Protein AF-A0A0J9VWM2-F1 (afdb_monomer_lite)

Foldseek 3Di:
DDDDDDDDPPPPPVVVVVVVVCCVVVDDDPDPVCVPDPPPPDPPPVPPPPDWDKDKDWDQDQFKIWIWIDIPVGRVDIGTQQDDVVCPPGGHSIDTPDDDD

Organism: Fusarium oxysporum f. sp. lycopersici (strain 4287 / CBS 123668 / FGSC 9935 / NRRL 34936) (NCBI:txid426428)

Secondary structure (DSSP, 8-state):
-------------HHHHHHHHHHHHH--PPPTTTTSS--------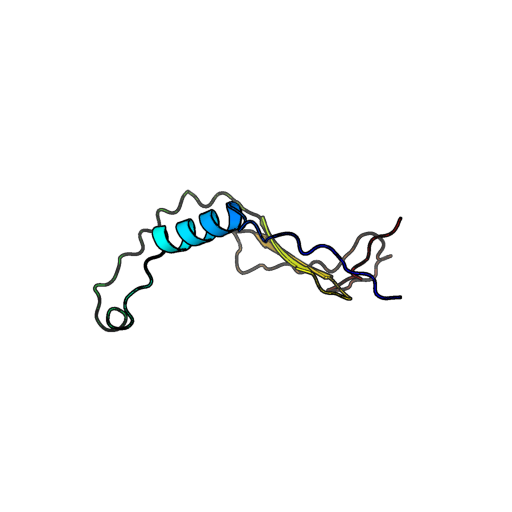--------EEEEEEE-SSEEEEEEEETTSTT-PEE--B-TT-TT-B-S-EE-----

pLDDT: mean 75.4, std 19.38, range [41.03, 98.12]

Structure (mmCIF, N/CA/C/O backbone):
data_AF-A0A0J9VWM2-F1
#
_entry.id   AF-A0A0J9VWM2-F1
#
loop_
_atom_site.group_PDB
_atom_site.id
_atom_site.type_symbol
_atom_site.label_atom_id
_atom_site.label_alt_id
_atom_site.label_comp_id
_atom_site.label_asym_id
_atom_site.label_entity_id
_atom_site.label_seq_id
_atom_site.pdbx_PDB_ins_code
_atom_site.Cartn_x
_atom_site.Cartn_y
_atom_site.Cartn_z
_atom_site.occupancy
_atom_site.B_iso_or_equiv
_atom_site.auth_seq_id
_atom_site.auth_comp_id
_atom_site.auth_asym_id
_atom_site.auth_atom_id
_atom_site.pdbx_PDB_model_num
ATOM 1 N N . MET A 1 1 ? 23.724 35.247 -24.700 1.00 41.03 1 MET A N 1
ATOM 2 C CA . MET A 1 1 ? 22.308 35.602 -24.928 1.00 41.03 1 MET A CA 1
ATOM 3 C C . MET A 1 1 ? 21.523 35.186 -23.694 1.00 41.03 1 MET A C 1
ATOM 5 O O . MET A 1 1 ? 21.527 34.006 -23.378 1.00 41.03 1 MET A O 1
ATOM 9 N N . SER A 1 2 ? 20.968 36.134 -22.941 1.00 42.00 2 SER A N 1
ATOM 10 C CA . SER A 1 2 ? 20.195 35.882 -21.717 1.00 42.00 2 SER A CA 1
ATOM 11 C C . SER A 1 2 ? 18.707 35.752 -22.054 1.00 42.00 2 SER A C 1
ATOM 13 O O . SER A 1 2 ? 18.128 36.658 -22.649 1.00 42.00 2 SER A O 1
ATOM 15 N N . LEU A 1 3 ? 18.086 34.624 -21.698 1.00 51.53 3 LEU A N 1
ATOM 16 C CA . LEU A 1 3 ? 16.635 34.450 -21.795 1.00 51.53 3 LEU A CA 1
ATOM 17 C C . LEU A 1 3 ? 15.977 34.952 -20.507 1.00 51.53 3 LEU A C 1
ATOM 19 O O . LEU A 1 3 ? 16.111 34.335 -19.453 1.00 51.53 3 LEU A O 1
ATOM 23 N N . ASN A 1 4 ? 15.241 36.056 -20.605 1.00 47.53 4 ASN A N 1
ATOM 24 C CA . ASN A 1 4 ? 14.369 36.524 -19.533 1.00 47.53 4 ASN A CA 1
ATOM 25 C C . ASN A 1 4 ? 13.035 35.767 -19.610 1.00 47.53 4 ASN A C 1
ATOM 27 O O . ASN A 1 4 ? 12.280 35.943 -20.566 1.00 47.53 4 ASN A O 1
ATOM 31 N N . LEU A 1 5 ? 12.732 34.939 -18.606 1.00 56.75 5 LEU A N 1
ATOM 32 C CA . LEU A 1 5 ? 11.392 34.374 -18.431 1.00 56.75 5 LEU A CA 1
ATOM 33 C C . LEU A 1 5 ? 10.467 35.405 -17.761 1.00 56.75 5 LEU A C 1
ATOM 35 O O . LEU A 1 5 ? 10.876 36.043 -16.788 1.00 56.75 5 LEU A O 1
ATOM 39 N N . PRO A 1 6 ? 9.215 35.567 -18.224 1.00 52.59 6 PRO A N 1
ATOM 40 C CA . PRO A 1 6 ? 8.269 36.463 -17.578 1.00 52.59 6 PRO A CA 1
ATOM 41 C C . PRO A 1 6 ? 7.863 35.911 -16.205 1.00 52.59 6 PRO A C 1
ATOM 43 O O . PRO A 1 6 ? 7.284 34.829 -16.095 1.00 52.59 6 PRO A O 1
ATOM 46 N N . MET A 1 7 ? 8.129 36.684 -15.152 1.00 51.19 7 MET A N 1
ATOM 47 C CA . MET A 1 7 ? 7.570 36.457 -13.820 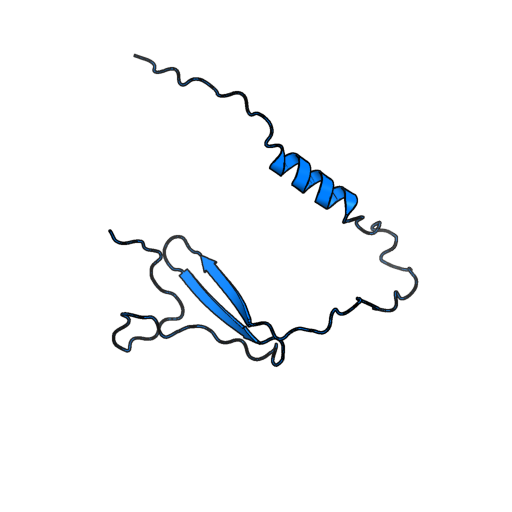1.00 51.19 7 MET A CA 1
ATOM 48 C C . MET A 1 7 ? 6.051 36.643 -13.890 1.00 51.19 7 MET A C 1
ATOM 50 O O . MET A 1 7 ? 5.562 37.766 -14.018 1.00 51.19 7 MET A O 1
ATOM 54 N N . ARG A 1 8 ? 5.284 35.549 -13.814 1.00 54.78 8 ARG A N 1
ATOM 55 C CA . ARG A 1 8 ? 3.838 35.643 -13.583 1.00 54.78 8 ARG A CA 1
ATOM 56 C C . ARG A 1 8 ? 3.626 36.194 -12.169 1.00 54.78 8 ARG A C 1
ATOM 58 O O . ARG A 1 8 ? 4.142 35.585 -11.230 1.00 54.78 8 ARG A O 1
ATOM 65 N N . PRO A 1 9 ? 2.882 37.299 -11.980 1.00 49.50 9 PRO A N 1
ATOM 66 C CA . PRO A 1 9 ? 2.504 37.724 -10.642 1.00 49.50 9 PRO A CA 1
ATOM 67 C C . PRO A 1 9 ? 1.717 36.583 -9.999 1.00 49.50 9 PRO A C 1
ATOM 69 O O . PRO A 1 9 ? 0.761 36.066 -10.581 1.00 49.50 9 PRO A O 1
ATOM 72 N N . SER A 1 10 ? 2.155 36.147 -8.821 1.00 54.81 10 SER A N 1
ATOM 73 C CA . SER A 1 10 ? 1.444 35.166 -8.018 1.00 54.81 10 SER A CA 1
ATOM 74 C C . SER A 1 10 ? 0.114 35.779 -7.590 1.00 54.81 10 SER A C 1
ATOM 76 O O . SER A 1 10 ? -0.006 36.417 -6.547 1.00 54.81 10 SER A O 1
ATOM 78 N N . THR A 1 11 ? -0.928 35.584 -8.398 1.00 55.78 11 THR A N 1
ATOM 79 C CA . THR A 1 11 ? -2.293 35.708 -7.903 1.00 55.78 11 THR A CA 1
ATOM 80 C C . THR A 1 11 ? -2.401 34.687 -6.786 1.00 55.78 11 THR A C 1
ATOM 82 O O . THR A 1 11 ? -2.407 33.482 -7.044 1.00 55.78 11 THR A O 1
ATOM 85 N N . SER A 1 12 ? -2.384 35.149 -5.537 1.00 59.47 12 SER A N 1
ATOM 86 C CA . SER A 1 12 ? -2.614 34.298 -4.376 1.00 59.47 12 SER A CA 1
ATOM 87 C C . SER A 1 12 ? -3.861 33.468 -4.660 1.00 59.47 12 SER A C 1
ATOM 89 O O . SER A 1 12 ? -4.948 34.031 -4.798 1.00 59.47 12 SER A O 1
ATOM 91 N N . SER A 1 13 ? -3.676 32.160 -4.835 1.00 68.00 13 SER A N 1
ATOM 92 C CA . SER A 1 13 ? -4.749 31.228 -5.164 1.00 68.00 13 SER A CA 1
ATOM 93 C C . SER A 1 13 ? -5.896 31.444 -4.181 1.00 68.00 13 SER A C 1
ATOM 95 O O . SER A 1 13 ? -5.681 31.325 -2.973 1.00 68.00 13 SER A O 1
ATOM 97 N N . GLN A 1 14 ? -7.089 31.785 -4.679 1.00 64.12 14 GLN A N 1
ATOM 98 C CA . GLN A 1 14 ? -8.293 31.907 -3.846 1.00 64.12 14 GLN A CA 1
ATOM 99 C C . GLN A 1 14 ? -8.469 30.647 -2.995 1.00 64.12 14 GLN A C 1
ATOM 101 O O . GLN A 1 14 ? -8.572 30.763 -1.783 1.00 64.12 14 GLN A O 1
ATOM 106 N N . ARG A 1 15 ? -8.232 29.462 -3.578 1.00 66.31 15 ARG A N 1
ATOM 107 C CA . ARG A 1 15 ? -8.232 28.175 -2.859 1.00 66.31 15 ARG A CA 1
ATOM 108 C C . ARG A 1 15 ? -7.308 28.138 -1.640 1.00 66.31 15 ARG A C 1
ATOM 110 O O . ARG A 1 15 ? -7.639 27.513 -0.637 1.00 66.31 15 ARG A O 1
ATOM 117 N N . ASN A 1 16 ? -6.147 28.793 -1.711 1.00 70.94 16 ASN A N 1
ATOM 118 C CA . ASN A 1 16 ? -5.214 28.843 -0.583 1.00 70.94 16 ASN A CA 1
ATOM 119 C C . ASN A 1 16 ? -5.718 29.802 0.511 1.00 70.94 16 ASN A C 1
ATOM 121 O O . ASN A 1 16 ? -5.601 29.507 1.697 1.00 70.94 16 ASN A O 1
ATOM 125 N N . ARG A 1 17 ? -6.347 30.921 0.127 1.00 70.00 17 ARG A N 1
ATOM 126 C CA . ARG A 1 17 ? -7.007 31.826 1.082 1.00 70.00 17 ARG A CA 1
ATOM 127 C C . ARG A 1 17 ? -8.206 31.155 1.751 1.00 70.00 17 ARG A C 1
ATOM 129 O O . ARG A 1 17 ? -8.334 31.248 2.965 1.00 70.00 17 ARG A O 1
ATOM 136 N N . ASP A 1 18 ? -9.012 30.426 0.987 1.00 69.75 18 ASP A N 1
ATOM 137 C CA . ASP A 1 18 ? -10.197 29.726 1.487 1.00 69.75 18 ASP A CA 1
ATOM 138 C C . ASP A 1 18 ? -9.808 28.618 2.470 1.00 69.75 18 ASP A C 1
ATOM 140 O O . ASP A 1 18 ? -10.378 28.520 3.552 1.00 69.75 18 ASP A O 1
ATOM 144 N N . SER A 1 19 ? -8.761 27.847 2.151 1.00 67.69 19 SER A N 1
ATOM 145 C CA . SER A 1 19 ? -8.217 26.822 3.054 1.00 67.69 19 SER A CA 1
ATOM 146 C C . SER A 1 19 ? -7.734 27.436 4.368 1.00 67.69 19 SER A C 1
ATOM 148 O O . SER A 1 19 ? -8.024 26.925 5.447 1.00 67.69 19 SER A O 1
ATOM 150 N N . ARG A 1 20 ? -7.028 28.567 4.290 1.00 65.44 20 ARG A N 1
ATOM 151 C CA . ARG A 1 20 ? -6.473 29.255 5.458 1.00 65.44 20 ARG A CA 1
ATOM 152 C C . ARG A 1 20 ? -7.559 29.894 6.329 1.00 65.44 20 ARG A C 1
ATOM 154 O O . ARG A 1 20 ? -7.464 29.824 7.551 1.00 65.44 20 ARG A O 1
ATOM 161 N N . ASN A 1 21 ? -8.603 30.445 5.715 1.00 69.69 21 ASN A N 1
ATOM 162 C CA . ASN A 1 21 ? -9.778 30.944 6.429 1.00 69.69 21 ASN A CA 1
ATOM 163 C C . ASN A 1 21 ? -10.572 29.805 7.073 1.00 69.69 21 ASN A C 1
ATOM 165 O O . ASN A 1 21 ? -11.031 29.963 8.199 1.00 69.69 21 ASN A O 1
ATOM 169 N N . ASN A 1 22 ? -10.698 28.656 6.402 1.00 70.19 22 ASN A N 1
ATOM 170 C CA . ASN A 1 22 ? -11.388 27.502 6.968 1.00 70.19 22 ASN A CA 1
ATOM 171 C C . ASN A 1 22 ? -10.652 26.982 8.209 1.00 70.19 22 ASN A C 1
ATOM 173 O O . ASN A 1 22 ? -11.269 26.862 9.256 1.00 70.19 22 ASN A O 1
ATOM 177 N N . TYR A 1 23 ? -9.327 26.806 8.140 1.00 66.50 23 TYR A N 1
ATOM 178 C CA . TYR A 1 23 ? -8.517 26.410 9.301 1.00 66.50 23 TYR A CA 1
ATOM 179 C C . TYR A 1 23 ? -8.636 27.382 10.483 1.00 66.50 23 TYR A C 1
ATOM 181 O O . TYR A 1 23 ? -8.703 26.938 11.625 1.00 66.50 23 TYR A O 1
ATOM 189 N N . PHE A 1 24 ? -8.666 28.693 10.228 1.00 61.75 24 PHE A N 1
ATOM 190 C CA . PHE A 1 24 ? -8.748 29.697 11.293 1.00 61.75 24 PHE A CA 1
ATOM 191 C C . PHE A 1 24 ? -10.160 29.824 11.891 1.00 61.75 24 PHE A C 1
ATOM 193 O O . PHE A 1 24 ? -10.299 30.091 13.080 1.00 61.75 24 PHE A O 1
ATOM 200 N N . ASN A 1 25 ? -11.209 29.598 11.090 1.00 60.75 25 ASN A N 1
ATOM 201 C CA . ASN A 1 25 ? -12.596 29.637 11.561 1.00 60.75 25 ASN A CA 1
ATOM 202 C C . ASN A 1 25 ? -13.046 28.328 12.219 1.00 60.75 25 ASN A C 1
ATOM 204 O O . ASN A 1 25 ? -13.872 28.364 13.127 1.00 60.75 25 ASN A O 1
ATOM 208 N N . SER A 1 26 ? -12.546 27.176 11.764 1.00 64.25 26 SER A N 1
ATOM 209 C CA . SER A 1 26 ? -12.970 25.863 12.264 1.00 64.25 26 SER A CA 1
ATOM 210 C C . SER A 1 26 ? -12.108 25.343 13.411 1.00 64.25 26 SER A C 1
ATOM 212 O O . SER A 1 26 ? -12.460 24.338 14.026 1.00 64.25 26 SER A O 1
ATOM 214 N N . TYR A 1 27 ? -10.963 25.976 13.681 1.00 50.88 27 TYR A N 1
ATOM 215 C CA . TYR A 1 27 ? -10.011 25.511 14.681 1.00 50.88 27 TYR A CA 1
ATOM 216 C C . TYR A 1 27 ? -9.564 26.664 15.578 1.00 50.88 27 TYR A C 1
ATOM 218 O O . TYR A 1 27 ? -8.677 27.442 15.235 1.00 50.88 27 TYR A O 1
ATOM 226 N N . THR A 1 28 ? -10.160 26.762 16.764 1.00 59.50 28 THR A N 1
ATOM 227 C CA . THR A 1 28 ? -9.587 27.553 17.856 1.00 59.50 28 THR A CA 1
ATOM 228 C C . THR A 1 28 ? -8.642 26.629 18.623 1.00 59.50 28 THR A C 1
ATOM 230 O O . THR A 1 28 ? -9.124 25.704 19.284 1.00 59.50 28 THR A O 1
ATOM 233 N N . PRO A 1 29 ? -7.310 26.783 18.514 1.00 56.91 29 PRO A N 1
ATOM 234 C CA . PRO A 1 29 ? -6.415 25.991 19.341 1.00 56.91 29 PRO A CA 1
ATOM 235 C C . PRO A 1 29 ? -6.681 26.351 20.812 1.00 56.91 29 PRO A C 1
ATOM 237 O O . PRO A 1 29 ? -6.829 27.539 21.115 1.00 56.91 29 PRO A O 1
ATOM 240 N N . PRO A 1 30 ? -6.777 25.369 21.726 1.00 53.09 30 PRO A N 1
ATOM 241 C CA . PRO A 1 30 ? -6.936 25.677 23.138 1.00 53.09 30 PRO A CA 1
ATOM 242 C C . PRO A 1 30 ? -5.735 26.496 23.610 1.00 53.09 30 PRO A C 1
ATOM 244 O O . PRO A 1 30 ? -4.591 26.221 23.231 1.00 53.09 30 PRO A O 1
ATOM 247 N N . SER A 1 31 ? -6.006 27.514 24.429 1.00 53.25 31 SER A N 1
ATOM 248 C CA . SER A 1 31 ? -4.951 28.290 25.074 1.00 53.25 31 SER A CA 1
ATOM 249 C C . SER A 1 31 ? -4.067 27.331 25.866 1.00 53.25 31 SER A C 1
ATOM 251 O O . SER A 1 31 ? -4.571 26.483 26.604 1.00 53.25 31 SER A O 1
ATOM 253 N N . SER A 1 32 ? -2.747 27.460 25.738 1.00 55.28 32 SER A N 1
ATOM 254 C CA . SER A 1 32 ? -1.769 26.591 26.409 1.00 55.28 32 SER A CA 1
ATOM 255 C C . SER A 1 32 ? -1.945 26.537 27.934 1.00 55.28 32 SER A C 1
ATOM 257 O O . SER A 1 32 ? -1.486 25.595 28.572 1.00 55.28 32 SER A O 1
ATOM 259 N N . THR A 1 33 ? -2.659 27.505 28.514 1.00 51.06 33 THR A N 1
ATOM 260 C CA . THR A 1 33 ? -2.982 27.570 29.945 1.00 51.06 33 THR A CA 1
ATOM 261 C C . THR A 1 33 ? -4.284 26.831 30.322 1.00 51.06 33 THR A C 1
ATOM 263 O O . THR A 1 33 ? -4.415 26.399 31.464 1.00 51.06 33 THR A O 1
ATOM 266 N N . GLU A 1 34 ? -5.227 26.602 29.395 1.00 52.22 34 GLU A N 1
ATOM 267 C CA . GLU A 1 34 ? -6.460 25.817 29.645 1.00 52.22 34 GLU A CA 1
ATOM 268 C C . GLU A 1 34 ? -6.212 24.297 29.699 1.00 52.22 34 GLU A C 1
ATOM 270 O O . GLU A 1 34 ? -7.060 23.546 30.179 1.00 52.22 34 GLU A O 1
ATOM 275 N N . ALA A 1 35 ? -5.044 23.829 29.246 1.00 53.62 35 ALA A N 1
ATOM 276 C CA . ALA A 1 35 ? -4.710 22.407 29.152 1.00 53.62 35 ALA A CA 1
ATOM 277 C C . ALA A 1 35 ? -4.463 21.711 30.505 1.00 53.62 35 ALA A C 1
ATOM 279 O O . ALA A 1 35 ? -4.426 20.484 30.547 1.00 53.62 35 ALA A O 1
ATOM 280 N N . ILE A 1 36 ? -4.276 22.463 31.598 1.00 55.25 36 ILE A N 1
ATOM 281 C CA . ILE A 1 36 ? -3.888 21.882 32.894 1.00 55.25 36 ILE A CA 1
ATOM 282 C C . ILE A 1 36 ? -5.070 21.742 33.864 1.00 55.25 36 ILE A C 1
ATOM 284 O O . ILE A 1 36 ? -5.101 20.773 34.609 1.00 55.25 36 ILE A O 1
ATOM 288 N N . ASN A 1 37 ? -6.061 22.645 33.851 1.00 53.94 37 ASN A N 1
ATOM 289 C CA . ASN A 1 37 ? -7.129 22.681 34.870 1.00 53.94 37 ASN A CA 1
ATOM 290 C C . ASN A 1 37 ? -8.512 23.074 34.299 1.00 53.94 37 ASN A C 1
ATOM 292 O O . ASN A 1 37 ? -9.205 23.918 34.866 1.00 53.94 37 ASN A O 1
ATOM 296 N N . GLY A 1 38 ? -8.910 22.512 33.154 1.00 50.34 38 GLY A N 1
ATOM 297 C CA . GLY A 1 38 ? -10.230 22.737 32.542 1.00 50.34 38 GLY A CA 1
ATOM 298 C C . GLY A 1 38 ? -11.229 21.601 32.818 1.00 50.34 38 GLY A C 1
ATOM 299 O O . GLY A 1 38 ? -10.804 20.464 33.024 1.00 50.34 38 GLY A O 1
ATOM 300 N N . PRO A 1 39 ? -12.552 21.875 32.822 1.00 48.34 39 PRO A N 1
ATOM 301 C CA . PRO A 1 39 ? -13.570 20.890 33.175 1.00 48.34 39 PRO A CA 1
ATOM 302 C C . PRO A 1 39 ? -13.554 19.737 32.171 1.00 48.34 39 PRO A C 1
ATOM 304 O O . PRO A 1 39 ? -13.412 19.961 30.967 1.00 48.34 39 PRO A O 1
ATOM 307 N N . VAL A 1 40 ? -13.693 18.509 32.680 1.00 54.66 40 VAL A N 1
ATOM 308 C CA . VAL A 1 40 ? -13.754 17.275 31.887 1.00 54.66 40 VAL A CA 1
ATOM 309 C C . VAL A 1 40 ? -14.815 17.452 30.802 1.00 54.66 40 VAL A C 1
ATOM 311 O O . VAL A 1 40 ? -16.011 17.423 31.083 1.00 54.66 40 VAL A O 1
ATOM 314 N N . ARG A 1 41 ? -14.383 17.696 29.559 1.00 55.22 41 ARG A N 1
ATOM 315 C CA . ARG A 1 41 ? -15.292 17.744 28.416 1.00 55.22 41 ARG A CA 1
ATOM 316 C C . ARG A 1 41 ? -15.784 16.328 28.176 1.00 55.22 41 ARG A C 1
ATOM 318 O O . ARG A 1 41 ? -15.024 15.471 27.730 1.00 55.22 41 ARG A O 1
ATOM 325 N N . GLU A 1 42 ? -17.051 16.103 28.491 1.00 54.91 42 GLU A N 1
ATOM 326 C CA . GLU A 1 42 ? -17.766 14.901 28.100 1.00 54.91 42 GLU A CA 1
ATOM 327 C C . GLU A 1 42 ? -17.697 14.759 26.577 1.00 54.91 42 GLU A C 1
ATOM 329 O O . GLU A 1 42 ? -18.000 15.680 25.815 1.00 54.91 42 GLU A O 1
ATOM 334 N N . LEU A 1 43 ? -17.181 13.613 26.144 1.00 50.50 43 LEU A N 1
ATOM 335 C CA . LEU A 1 43 ? -16.768 13.335 24.778 1.00 50.50 43 LEU A CA 1
ATOM 336 C C . LEU A 1 43 ? -17.991 12.965 23.935 1.00 50.50 43 LEU A C 1
ATOM 338 O O . LEU A 1 43 ? -18.052 11.883 23.365 1.00 50.50 43 LEU A O 1
ATOM 342 N N . VAL A 1 44 ? -18.973 13.857 23.820 1.00 47.44 44 VAL A N 1
ATOM 343 C CA . VAL A 1 44 ? -20.033 13.689 22.820 1.00 47.44 44 VAL A CA 1
ATOM 344 C C . VAL A 1 44 ? -19.507 14.255 21.504 1.00 47.44 44 VAL A C 1
ATOM 346 O O . VAL A 1 44 ? -19.930 15.299 21.015 1.00 47.44 44 VAL A O 1
ATOM 349 N N . ARG A 1 45 ? -18.523 13.552 20.920 1.00 60.72 45 ARG A N 1
ATOM 350 C CA . ARG A 1 45 ? -18.424 13.525 19.459 1.00 60.72 45 ARG A CA 1
ATOM 351 C C . ARG A 1 45 ? -19.777 12.999 19.022 1.00 60.72 45 ARG A C 1
ATOM 353 O O . ARG A 1 45 ? -20.110 11.868 19.361 1.00 60.72 45 ARG A O 1
ATOM 360 N 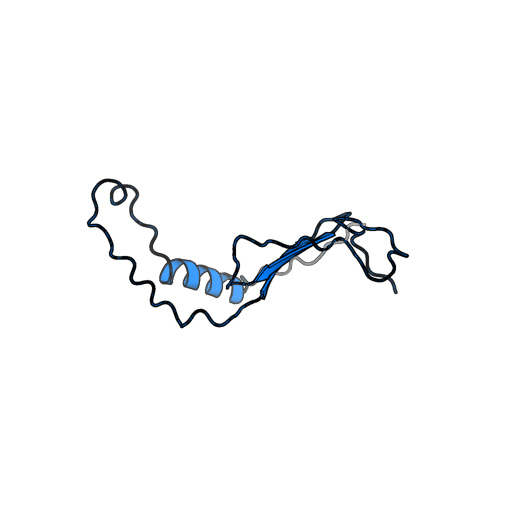N . GLU A 1 46 ? -20.552 13.813 18.323 1.00 49.56 46 GLU A N 1
ATOM 361 C CA . GLU A 1 46 ? -21.686 13.325 17.556 1.00 49.56 46 GLU A CA 1
ATOM 362 C C . GLU A 1 46 ? -21.109 12.344 16.532 1.00 49.56 46 GLU A C 1
ATOM 364 O O . GLU A 1 46 ? -20.644 12.709 15.452 1.00 49.56 46 GLU A O 1
ATOM 369 N N . GLN A 1 47 ? -20.987 11.087 16.958 1.00 53.09 47 GLN A N 1
ATOM 370 C CA . GLN A 1 47 ? -20.652 9.969 16.114 1.00 53.09 47 GLN A CA 1
ATOM 371 C C . GLN A 1 47 ? -21.853 9.852 15.192 1.00 53.09 47 GLN A C 1
ATOM 373 O O . GLN A 1 47 ? -22.846 9.204 15.516 1.00 53.09 47 GLN A O 1
ATOM 378 N N . THR A 1 48 ? -21.771 10.507 14.030 1.00 55.72 48 THR A N 1
ATOM 379 C CA . THR A 1 48 ? -22.470 10.012 12.847 1.00 55.72 48 THR A CA 1
ATOM 380 C C . THR A 1 48 ? -22.295 8.495 12.891 1.00 55.72 48 THR A C 1
ATOM 382 O O . THR A 1 48 ? -21.140 8.086 13.088 1.00 55.72 48 THR A O 1
ATOM 385 N N . PRO A 1 49 ? -23.371 7.679 12.815 1.00 59.69 49 PRO A N 1
ATOM 386 C CA . PRO A 1 49 ? -23.253 6.228 12.904 1.00 59.69 49 PRO A CA 1
ATOM 387 C C . PRO A 1 49 ? -22.045 5.826 12.078 1.00 59.69 49 PRO A C 1
ATOM 389 O O . PRO A 1 49 ? -21.914 6.324 10.954 1.00 59.69 49 PRO A O 1
ATOM 392 N N . LEU A 1 50 ? -21.099 5.102 12.685 1.00 62.72 50 LEU A N 1
ATOM 393 C CA . LEU A 1 50 ? -19.858 4.715 12.027 1.00 62.72 50 LEU A CA 1
ATOM 394 C C . LEU A 1 50 ? -20.255 3.869 10.820 1.00 62.72 50 LEU A C 1
ATOM 396 O O . LEU A 1 50 ? -20.410 2.661 10.928 1.00 62.72 50 LEU A O 1
ATOM 400 N N . ASN A 1 51 ? -20.518 4.526 9.691 1.00 74.44 51 ASN A N 1
ATOM 401 C CA . ASN A 1 51 ? -20.785 3.853 8.442 1.00 74.44 51 ASN A CA 1
ATOM 402 C C . ASN A 1 51 ? -19.532 3.030 8.188 1.00 74.44 51 ASN A C 1
ATOM 404 O O . ASN A 1 51 ? -18.429 3.582 8.262 1.00 74.44 51 ASN A O 1
ATOM 408 N N . ASP A 1 52 ? -19.722 1.744 7.940 1.00 88.38 52 ASP A N 1
ATOM 409 C CA . ASP A 1 52 ? -18.663 0.819 7.584 1.00 88.38 52 ASP A CA 1
ATOM 410 C C . ASP A 1 52 ? -17.774 1.433 6.494 1.00 88.38 52 ASP A C 1
ATOM 412 O O . ASP A 1 52 ? -18.244 1.836 5.424 1.00 88.38 52 ASP A O 1
ATOM 416 N N . ARG A 1 53 ? -16.481 1.582 6.795 1.00 92.12 53 ARG A N 1
ATOM 417 C CA . ARG A 1 53 ? -15.488 2.205 5.913 1.00 92.12 53 ARG A CA 1
ATOM 418 C C . ARG A 1 53 ? -14.259 1.317 5.823 1.00 92.12 53 ARG A C 1
ATOM 420 O O . ARG A 1 53 ? -13.783 0.784 6.821 1.00 92.12 53 ARG A O 1
ATOM 427 N N . LEU A 1 54 ? -13.705 1.239 4.619 1.00 95.44 54 LEU A N 1
ATOM 428 C CA . LEU A 1 54 ? -12.352 0.758 4.384 1.00 95.44 54 LEU A CA 1
ATOM 429 C C . LEU A 1 54 ? -11.429 1.977 4.310 1.00 95.44 54 LEU A C 1
ATOM 431 O O . LEU A 1 54 ? -11.576 2.819 3.422 1.00 95.44 54 LEU A O 1
ATOM 435 N N . ILE A 1 55 ? -10.511 2.098 5.260 1.00 95.88 55 ILE A N 1
ATOM 436 C CA . ILE A 1 55 ? -9.489 3.143 5.261 1.00 95.88 55 ILE A CA 1
ATOM 437 C C . ILE A 1 55 ? -8.262 2.590 4.543 1.00 95.88 55 ILE A C 1
ATOM 439 O O . ILE A 1 55 ? -7.796 1.506 4.879 1.00 95.88 55 ILE A O 1
ATOM 443 N N . VAL A 1 56 ? -7.735 3.336 3.571 1.00 97.94 56 VAL A N 1
ATOM 444 C CA . VAL A 1 56 ? -6.550 2.950 2.796 1.00 97.94 56 VAL A CA 1
ATOM 445 C C . VAL A 1 56 ? -5.418 3.933 3.078 1.00 97.94 56 VAL A C 1
ATOM 447 O O . VAL A 1 56 ? -5.549 5.132 2.828 1.00 97.94 56 VAL A O 1
ATOM 450 N N . GLY A 1 57 ? -4.307 3.424 3.600 1.00 98.00 57 GLY A N 1
ATOM 451 C CA . GLY A 1 57 ? -3.048 4.147 3.724 1.00 98.00 57 GLY A CA 1
ATOM 452 C C . GLY A 1 57 ? -2.200 3.940 2.473 1.00 98.00 57 GLY A C 1
ATOM 453 O O . GLY A 1 57 ? -1.928 2.803 2.094 1.00 98.00 57 GLY A O 1
ATOM 454 N N . VAL A 1 58 ? -1.776 5.033 1.839 1.00 98.06 58 VAL A N 1
ATOM 455 C CA . VAL A 1 58 ? -0.897 5.010 0.663 1.00 98.06 58 VAL A CA 1
ATOM 456 C C . VAL A 1 58 ? 0.414 5.696 1.020 1.00 98.06 58 VAL A C 1
ATOM 458 O O . VAL A 1 58 ? 0.428 6.883 1.346 1.00 98.06 58 VAL A O 1
ATOM 461 N N . ASP A 1 59 ? 1.513 4.953 0.938 1.00 97.88 59 ASP A N 1
ATOM 462 C CA . ASP A 1 59 ? 2.865 5.496 1.025 1.00 97.88 59 ASP A CA 1
ATOM 463 C C . ASP A 1 59 ? 3.405 5.662 -0.396 1.00 97.88 59 ASP A C 1
ATOM 465 O O . ASP A 1 59 ? 3.795 4.684 -1.037 1.00 97.88 59 ASP A O 1
ATOM 469 N N . PHE A 1 60 ? 3.360 6.893 -0.906 1.00 97.62 60 PHE A N 1
ATOM 470 C CA . PHE A 1 60 ? 3.800 7.221 -2.257 1.00 97.62 60 PHE A CA 1
ATOM 471 C C . PHE A 1 60 ? 5.247 7.721 -2.245 1.00 97.62 60 PHE A C 1
ATOM 473 O O . PHE A 1 60 ? 5.517 8.919 -2.125 1.00 97.62 60 PHE A O 1
ATOM 480 N N . GLY A 1 61 ? 6.187 6.781 -2.337 1.00 97.38 61 GLY A N 1
ATOM 481 C CA . GLY A 1 61 ? 7.613 7.081 -2.378 1.00 97.38 61 GLY A CA 1
ATOM 482 C C . GLY A 1 61 ? 8.102 7.439 -3.780 1.00 97.38 61 GLY A C 1
ATOM 483 O O . GLY A 1 61 ? 7.439 7.190 -4.785 1.00 97.38 61 GLY A O 1
ATOM 484 N N . THR A 1 62 ? 9.319 7.975 -3.865 1.00 97.31 62 THR A N 1
ATOM 485 C CA . THR A 1 62 ? 9.959 8.285 -5.154 1.00 97.31 62 THR A CA 1
ATOM 486 C C . THR A 1 62 ? 10.362 7.031 -5.924 1.00 97.31 62 THR A C 1
ATOM 488 O O . THR A 1 62 ? 10.233 7.002 -7.140 1.00 97.31 62 THR A O 1
ATOM 491 N N . THR A 1 63 ? 10.862 6.006 -5.225 1.00 97.12 63 THR A N 1
ATOM 492 C CA . THR A 1 63 ? 11.345 4.757 -5.841 1.00 97.12 63 THR A CA 1
ATOM 493 C C . THR A 1 63 ? 10.356 3.616 -5.669 1.00 97.12 63 THR A C 1
ATOM 495 O O . THR A 1 63 ? 10.166 2.833 -6.590 1.00 97.12 63 THR A O 1
ATOM 498 N N . PHE A 1 64 ? 9.735 3.515 -4.494 1.00 97.50 64 PHE A N 1
ATOM 499 C CA . PHE A 1 64 ? 8.827 2.430 -4.146 1.00 97.50 64 PHE A CA 1
ATOM 500 C C . PHE A 1 64 ? 7.586 2.978 -3.441 1.00 97.50 64 PHE A C 1
ATOM 502 O O . PHE A 1 64 ? 7.717 3.828 -2.555 1.00 97.50 64 PHE A O 1
ATOM 509 N N . SER A 1 65 ? 6.416 2.442 -3.780 1.00 97.56 65 SER A N 1
ATOM 510 C CA . SER A 1 65 ? 5.129 2.750 -3.156 1.00 97.56 65 SER A CA 1
ATOM 511 C C . SER A 1 65 ? 4.524 1.517 -2.488 1.00 97.56 65 SER A C 1
ATOM 513 O O . SER A 1 65 ? 4.736 0.393 -2.943 1.00 97.56 65 SER A O 1
ATOM 515 N N . GLY A 1 66 ? 3.782 1.723 -1.402 1.00 97.75 66 GLY A N 1
ATOM 516 C CA . GLY A 1 66 ? 3.094 0.664 -0.659 1.00 97.75 66 GLY A CA 1
ATOM 517 C C . GLY A 1 66 ? 1.670 1.060 -0.285 1.00 97.75 66 GLY A C 1
ATOM 518 O O . GLY A 1 66 ? 1.344 2.248 -0.218 1.00 97.75 66 GLY A O 1
ATOM 519 N N . VAL A 1 67 ? 0.822 0.060 -0.044 1.00 98.12 67 VAL A N 1
ATOM 520 C CA . VAL A 1 67 ? -0.578 0.249 0.353 1.00 98.12 67 VAL A CA 1
ATOM 521 C C . VAL A 1 67 ? -0.900 -0.652 1.543 1.00 98.12 67 VAL A C 1
ATOM 523 O O . VAL A 1 67 ? -0.514 -1.820 1.570 1.00 98.12 67 VAL A O 1
ATOM 526 N N . ALA A 1 68 ? -1.630 -0.108 2.512 1.00 98.12 68 ALA A N 1
ATOM 527 C CA . ALA A 1 68 ? -2.243 -0.858 3.602 1.00 98.12 68 ALA A CA 1
ATO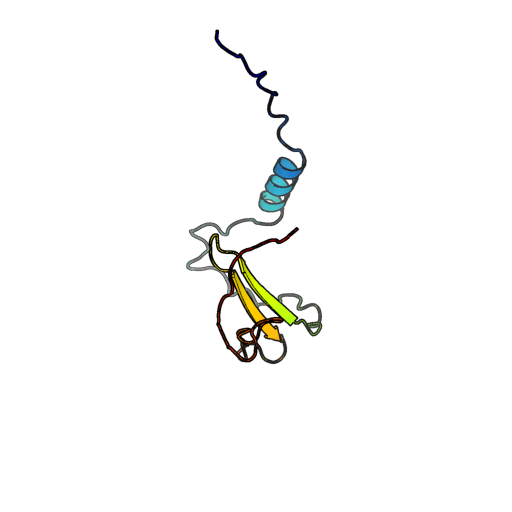M 528 C C . ALA A 1 68 ? -3.721 -0.474 3.728 1.00 98.12 68 ALA A C 1
ATOM 530 O O . ALA A 1 68 ? -4.099 0.651 3.391 1.00 98.12 68 ALA A O 1
ATOM 531 N N . ALA A 1 69 ? -4.554 -1.386 4.213 1.00 97.44 69 ALA A N 1
ATOM 532 C CA . ALA A 1 69 ? -5.974 -1.149 4.418 1.00 97.44 69 ALA A CA 1
ATOM 533 C C . ALA A 1 69 ? -6.430 -1.632 5.800 1.00 97.44 69 ALA A C 1
ATOM 535 O O . ALA A 1 69 ? -5.858 -2.559 6.366 1.00 97.44 69 ALA A O 1
ATOM 536 N N . VAL A 1 70 ? -7.462 -0.990 6.344 1.00 97.81 70 VAL A N 1
ATOM 537 C CA . VAL A 1 70 ? -8.107 -1.396 7.598 1.00 97.81 70 VAL A CA 1
ATOM 538 C C . VAL A 1 70 ? -9.604 -1.135 7.525 1.00 97.81 70 VAL A C 1
ATOM 540 O O . VAL A 1 70 ? -10.050 -0.116 6.984 1.00 97.81 70 VAL A O 1
ATOM 543 N N . TYR A 1 71 ? -10.389 -2.061 8.064 1.00 95.75 71 TYR A N 1
ATOM 544 C CA . TYR A 1 71 ? -11.836 -1.935 8.145 1.00 95.75 71 TYR A CA 1
ATOM 545 C C . TYR A 1 71 ? -12.256 -1.346 9.492 1.00 95.75 71 TYR A C 1
ATOM 547 O O . TYR A 1 71 ? -11.749 -1.737 10.540 1.00 95.75 71 TYR A O 1
ATOM 555 N N . THR A 1 72 ? -13.197 -0.399 9.494 1.00 93.25 72 THR A N 1
ATOM 556 C CA . THR A 1 72 ? -13.551 0.335 10.721 1.00 93.25 72 THR A CA 1
ATOM 557 C C . THR A 1 72 ? -14.198 -0.515 11.812 1.00 93.25 72 THR A C 1
ATOM 559 O O . THR A 1 72 ? -14.173 -0.094 12.965 1.00 93.25 72 THR A O 1
ATOM 562 N N . SER A 1 73 ? -14.762 -1.687 11.491 1.00 91.50 73 SER A N 1
ATOM 563 C CA . SER A 1 73 ? -15.287 -2.599 12.518 1.00 91.50 73 SER A CA 1
ATOM 564 C C . SER A 1 73 ? -14.195 -3.426 13.208 1.00 91.50 73 SER A C 1
ATOM 566 O O . SER A 1 73 ? -14.465 -4.032 14.241 1.00 91.50 73 SER A O 1
ATOM 568 N N . THR A 1 74 ? -12.986 -3.473 12.641 1.00 93.75 74 THR A N 1
ATOM 569 C CA . THR A 1 74 ? -11.823 -4.222 13.143 1.00 93.75 74 THR A CA 1
ATOM 570 C C . THR A 1 74 ? -10.564 -3.347 13.034 1.00 93.75 74 THR A C 1
ATOM 572 O O . THR A 1 74 ? -9.676 -3.623 12.227 1.00 93.75 74 THR A O 1
ATOM 575 N N . PRO A 1 75 ? -10.484 -2.244 13.804 1.00 91.25 75 PRO A N 1
ATOM 576 C CA . PRO A 1 75 ? -9.443 -1.225 13.638 1.00 91.25 75 PRO A CA 1
ATOM 577 C C . PRO A 1 75 ? -8.021 -1.712 13.953 1.00 91.25 75 PRO A C 1
ATOM 579 O O . PRO A 1 75 ? -7.061 -1.082 13.514 1.00 91.25 75 PRO A O 1
ATOM 582 N N . ASP A 1 76 ? -7.885 -2.811 14.695 1.00 95.00 76 ASP A N 1
ATOM 583 C CA . ASP A 1 76 ? -6.594 -3.421 15.027 1.00 95.00 76 ASP A CA 1
ATOM 584 C C . ASP A 1 76 ? -6.085 -4.371 13.920 1.00 95.00 76 ASP A C 1
ATOM 586 O O . ASP A 1 76 ? -4.897 -4.697 13.877 1.00 95.00 76 ASP A O 1
ATOM 590 N N . ASP A 1 77 ? -6.955 -4.762 12.980 1.00 95.75 77 ASP A N 1
ATOM 591 C CA . ASP A 1 77 ? -6.647 -5.696 11.893 1.00 95.75 77 ASP A CA 1
ATOM 592 C C . ASP A 1 77 ? -6.191 -4.936 10.638 1.00 95.75 77 ASP A C 1
ATOM 594 O O . ASP A 1 77 ? -6.924 -4.777 9.658 1.00 95.75 77 ASP A O 1
ATOM 598 N N . ILE A 1 78 ? -4.958 -4.425 10.680 1.00 96.62 78 ILE A N 1
ATOM 599 C CA . ILE A 1 78 ? -4.339 -3.715 9.553 1.00 96.62 78 ILE A CA 1
ATOM 600 C C . ILE A 1 78 ? -3.741 -4.726 8.569 1.00 96.62 78 ILE A C 1
ATOM 602 O O . ILE A 1 78 ? -2.821 -5.475 8.905 1.00 96.62 78 ILE A O 1
ATOM 606 N N . GLU A 1 79 ? -4.196 -4.689 7.319 1.00 97.19 79 GLU A N 1
ATOM 607 C CA . GLU A 1 79 ? -3.671 -5.520 6.240 1.00 97.19 79 GLU A CA 1
ATOM 608 C C . GLU A 1 79 ? -2.684 -4.729 5.374 1.00 97.19 79 GLU A C 1
ATOM 610 O O . GLU A 1 79 ? -3.017 -3.692 4.800 1.00 97.19 79 GLU A O 1
ATOM 615 N N . ILE A 1 80 ? -1.456 -5.232 5.245 1.00 97.38 80 ILE A N 1
ATOM 616 C CA . ILE A 1 80 ? -0.470 -4.706 4.293 1.00 97.38 80 ILE A CA 1
ATOM 617 C C . ILE A 1 80 ? -0.623 -5.468 2.979 1.00 97.38 80 ILE A C 1
A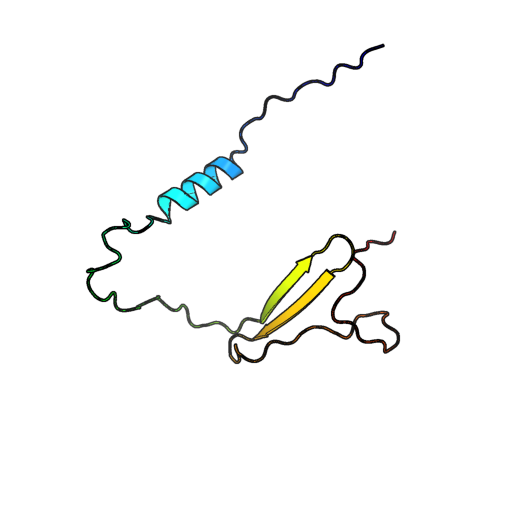TOM 619 O O . ILE A 1 80 ? -0.548 -6.697 2.964 1.00 97.38 80 ILE A O 1
ATOM 623 N N . ILE A 1 81 ? -0.771 -4.748 1.866 1.00 96.31 81 ILE A N 1
ATOM 624 C CA . ILE A 1 81 ? -0.868 -5.363 0.543 1.00 96.31 81 ILE A CA 1
ATOM 625 C C . ILE A 1 81 ? 0.518 -5.830 0.102 1.00 96.31 81 ILE A C 1
ATOM 627 O O . ILE A 1 81 ? 1.402 -5.025 -0.189 1.00 96.31 81 ILE A O 1
ATOM 631 N N . LYS A 1 82 ? 0.695 -7.153 0.045 1.00 95.75 82 LYS A N 1
ATOM 632 C CA . LYS A 1 82 ? 1.958 -7.785 -0.370 1.00 95.75 82 LYS A CA 1
ATOM 633 C C . LYS A 1 82 ? 1.898 -8.414 -1.753 1.00 95.75 82 LYS A C 1
ATOM 635 O O . LYS A 1 82 ? 2.930 -8.626 -2.382 1.00 95.75 82 LYS A O 1
ATOM 640 N N . THR A 1 83 ? 0.704 -8.745 -2.227 1.00 95.00 83 THR A N 1
ATOM 641 C CA . THR A 1 83 ? 0.513 -9.395 -3.523 1.00 95.00 83 THR A CA 1
ATOM 642 C C . THR A 1 83 ? 0.048 -8.361 -4.524 1.00 95.00 83 THR A C 1
ATOM 644 O O . THR A 1 83 ? -1.029 -7.787 -4.377 1.00 95.00 83 THR A O 1
ATOM 647 N N . TRP A 1 84 ? 0.857 -8.146 -5.555 1.00 92.81 84 TRP A N 1
ATOM 648 C CA . TRP A 1 84 ? 0.602 -7.131 -6.565 1.00 92.81 84 TRP A CA 1
ATOM 649 C C . TRP A 1 84 ? 0.292 -7.775 -7.916 1.00 92.81 84 TRP A C 1
ATOM 651 O O . TRP A 1 84 ? 0.902 -8.794 -8.268 1.00 92.81 84 TRP A O 1
ATOM 661 N N . PRO A 1 85 ? -0.634 -7.199 -8.701 1.00 91.00 85 PRO A N 1
ATOM 662 C CA . PRO A 1 85 ? -0.838 -7.609 -10.084 1.00 91.00 85 PRO A CA 1
ATOM 663 C C . PRO A 1 85 ? 0.487 -7.584 -10.857 1.00 91.00 85 PRO A C 1
ATOM 665 O O . PRO A 1 85 ? 1.256 -6.635 -10.743 1.00 91.00 85 PRO A O 1
ATOM 668 N N . GLY A 1 86 ? 0.775 -8.639 -11.623 1.00 85.81 86 GLY A N 1
ATOM 669 C CA . GLY A 1 86 ? 2.041 -8.770 -12.361 1.00 85.81 86 GLY A CA 1
ATOM 670 C C . GLY A 1 86 ? 3.232 -9.287 -11.542 1.00 85.81 86 GLY A C 1
ATOM 671 O O . GLY A 1 86 ? 4.293 -9.524 -12.110 1.00 85.81 86 GLY A O 1
ATOM 672 N N . GLY A 1 87 ? 3.065 -9.546 -10.239 1.00 82.62 87 GLY A N 1
ATOM 673 C CA . GLY A 1 87 ? 4.135 -10.048 -9.367 1.00 82.62 87 GLY A CA 1
ATOM 674 C C . GLY A 1 87 ? 4.563 -11.504 -9.599 1.00 82.62 87 GLY A C 1
ATOM 675 O O . GLY A 1 87 ? 5.482 -11.962 -8.934 1.00 82.62 87 GLY A O 1
ATOM 676 N N . ASN A 1 88 ? 3.923 -12.263 -10.501 1.00 84.81 88 ASN A N 1
ATOM 677 C CA . ASN A 1 88 ? 4.249 -13.672 -10.801 1.00 84.81 88 ASN A CA 1
ATOM 678 C C . ASN A 1 88 ? 4.402 -14.576 -9.553 1.00 84.81 88 ASN A C 1
ATOM 680 O O . ASN A 1 88 ? 5.256 -15.459 -9.514 1.00 84.81 88 ASN A O 1
ATOM 684 N N . GLY A 1 89 ? 3.584 -14.346 -8.520 1.00 82.81 89 GLY A N 1
ATOM 685 C CA . GLY A 1 89 ? 3.643 -15.085 -7.251 1.00 82.81 89 GLY A CA 1
ATOM 686 C C . GLY A 1 89 ? 4.698 -14.584 -6.257 1.00 82.81 89 GLY A C 1
ATOM 687 O O . GLY A 1 89 ? 4.814 -15.139 -5.168 1.00 82.81 89 GLY A O 1
ATOM 688 N N . ILE A 1 90 ? 5.443 -13.530 -6.596 1.00 85.94 90 ILE A N 1
ATOM 689 C CA . ILE A 1 90 ? 6.359 -12.839 -5.687 1.00 85.94 90 ILE A CA 1
ATOM 690 C C . ILE A 1 90 ? 5.558 -11.852 -4.834 1.00 85.94 90 ILE A C 1
ATOM 692 O O . ILE A 1 90 ? 4.791 -11.038 -5.352 1.00 85.94 90 ILE A O 1
ATOM 696 N N . THR A 1 91 ? 5.757 -11.915 -3.519 1.00 92.62 91 THR A N 1
ATOM 697 C CA . THR A 1 91 ? 5.164 -10.988 -2.550 1.00 92.62 91 THR A CA 1
ATOM 698 C C . THR A 1 91 ? 6.150 -9.881 -2.183 1.00 92.62 91 THR A C 1
ATOM 700 O O . THR A 1 91 ? 7.319 -10.173 -1.926 1.00 92.62 91 THR A O 1
ATOM 703 N N . SER A 1 92 ? 5.691 -8.633 -2.096 1.00 93.38 92 SER A N 1
ATOM 704 C CA . SER A 1 92 ? 6.484 -7.487 -1.644 1.00 93.38 92 SER A CA 1
ATOM 705 C C . SER A 1 92 ? 5.615 -6.428 -0.966 1.00 93.38 92 SER A C 1
ATOM 707 O O . SER A 1 92 ? 4.567 -6.060 -1.490 1.00 93.38 92 SER A O 1
ATOM 709 N N . ASP A 1 93 ? 6.083 -5.884 0.159 1.00 96.31 93 ASP A N 1
ATOM 710 C CA . ASP A 1 93 ? 5.386 -4.828 0.914 1.00 96.31 93 ASP A CA 1
ATOM 711 C C . ASP A 1 93 ? 5.334 -3.490 0.145 1.00 96.31 93 ASP A C 1
ATOM 713 O O . ASP A 1 93 ? 4.474 -2.645 0.397 1.00 96.31 93 ASP A O 1
ATOM 717 N N . LYS A 1 94 ? 6.262 -3.291 -0.801 1.00 96.56 94 LYS A N 1
ATOM 718 C CA . LYS A 1 94 ? 6.291 -2.146 -1.717 1.00 96.56 94 LYS A CA 1
ATOM 719 C C . LYS A 1 94 ? 6.658 -2.565 -3.140 1.00 96.56 94 LYS A C 1
ATOM 721 O O . LYS A 1 94 ? 7.425 -3.507 -3.336 1.00 96.56 94 LYS A O 1
ATOM 726 N N . VAL A 1 95 ? 6.171 -1.821 -4.126 1.00 95.81 95 VAL A N 1
ATOM 72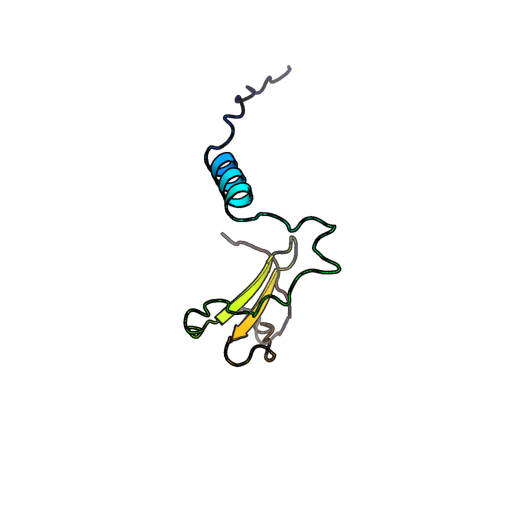7 C CA . VAL A 1 95 ? 6.463 -2.004 -5.560 1.00 95.81 95 VAL A CA 1
ATOM 728 C C . VAL A 1 95 ? 7.051 -0.732 -6.170 1.00 95.81 95 VAL A C 1
ATOM 730 O O . VAL A 1 95 ? 6.858 0.335 -5.586 1.00 95.81 95 VAL A O 1
ATOM 733 N N . PRO A 1 96 ? 7.805 -0.808 -7.286 1.00 95.88 96 PRO A N 1
ATOM 734 C CA . PRO A 1 96 ? 8.360 0.376 -7.937 1.00 95.88 96 PRO A CA 1
ATOM 735 C C . PRO A 1 96 ? 7.303 1.452 -8.213 1.00 95.88 96 PRO A C 1
ATOM 737 O O . PRO A 1 96 ? 6.195 1.152 -8.654 1.00 95.88 96 PRO A O 1
ATOM 740 N N . THR A 1 97 ? 7.645 2.713 -7.955 1.00 96.94 97 THR A N 1
ATOM 741 C CA . THR A 1 97 ? 6.797 3.852 -8.323 1.00 96.94 97 THR A CA 1
ATOM 742 C C . THR A 1 97 ? 7.029 4.176 -9.795 1.00 96.94 97 THR A C 1
ATOM 744 O O . THR A 1 97 ? 7.950 4.917 -10.136 1.00 96.94 97 THR A O 1
ATOM 747 N N . GLU A 1 98 ? 6.204 3.620 -10.678 1.00 93.75 98 GLU A N 1
ATOM 748 C CA . GLU A 1 98 ? 6.359 3.781 -12.125 1.00 93.75 98 GLU A CA 1
ATOM 749 C C . GLU A 1 98 ? 5.027 4.002 -12.852 1.00 93.75 98 GLU A C 1
ATOM 751 O O . GLU A 1 98 ? 3.954 3.640 -12.372 1.00 93.75 98 GLU A O 1
ATOM 756 N N . ILE A 1 99 ? 5.114 4.620 -14.030 1.00 92.88 99 ILE A N 1
ATOM 757 C CA . ILE A 1 99 ? 4.026 4.738 -15.002 1.00 92.88 99 ILE A CA 1
ATOM 758 C C . ILE A 1 99 ? 4.627 4.337 -16.351 1.00 92.88 99 ILE A C 1
ATOM 760 O O . ILE A 1 99 ? 5.606 4.945 -16.785 1.00 92.88 99 ILE A O 1
ATOM 764 N N . ALA A 1 100 ? 4.063 3.317 -16.996 1.00 85.56 100 ALA A N 1
ATOM 765 C CA . ALA A 1 100 ? 4.452 2.888 -18.339 1.00 85.56 100 ALA A CA 1
ATOM 766 C C . ALA A 1 100 ? 3.508 3.487 -19.398 1.00 85.56 100 ALA A C 1
ATOM 768 O O . ALA A 1 100 ? 2.348 3.779 -19.098 1.00 85.56 100 ALA A O 1
ATOM 769 N N . LEU A 1 101 ? 4.030 3.693 -20.612 1.00 73.44 101 LEU A N 1
ATOM 770 C CA . LEU A 1 101 ? 3.312 4.228 -21.779 1.00 73.44 101 LEU A CA 1
ATOM 771 C C . LEU A 1 101 ? 2.774 3.112 -22.678 1.00 73.44 101 LEU A C 1
ATOM 773 O O . LEU A 1 101 ? 3.478 2.085 -22.809 1.00 73.44 101 LEU A O 1
#

Sequence (101 aa):
MSLNLPMRPSTSSQRNRDSRNNYFNSYTPPSSTEAINGPVRELVREQTPLNDRLIVGVDFGTTFSGVAAVYTSTPDDIEIIKTWPGGNGITSDKVPTEIAL

Radius of gyration: 23.26 Å; chains: 1; bounding box: 46×53×60 Å